Protein AF-A0A7C8DWQ7-F1 (afdb_monomer_lite)

Foldseek 3Di:
DDPVVVVVLVVQLVVCVVVVPPVSNVVSDDPPDWADDPPDDIDD

Radius of gyration: 11.67 Å; chains: 1; bounding box: 28×22×24 Å

Secondary structure (DSSP, 8-state):
--HHHHHHHHHHHHHHHHTT-HHHHHHTS-TT--B--TTSPPB-

pLDDT: mean 92.89, std 8.04, range [62.47, 98.5]

Structure (mmCIF, N/CA/C/O backbone):
data_AF-A0A7C8DWQ7-F1
#
_entry.id   AF-A0A7C8DWQ7-F1
#
loop_
_atom_site.group_PDB
_atom_site.id
_atom_site.type_symbol
_atom_site.label_atom_id
_atom_site.label_alt_id
_atom_site.label_comp_id
_atom_site.label_asym_i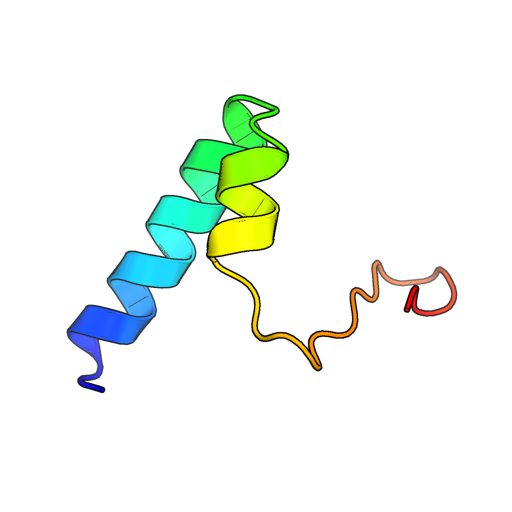d
_atom_site.label_entity_id
_atom_site.label_seq_id
_atom_site.pdbx_PDB_ins_code
_atom_site.Cartn_x
_atom_site.Cartn_y
_atom_site.Cartn_z
_atom_site.occupancy
_atom_site.B_iso_or_equiv
_atom_site.aut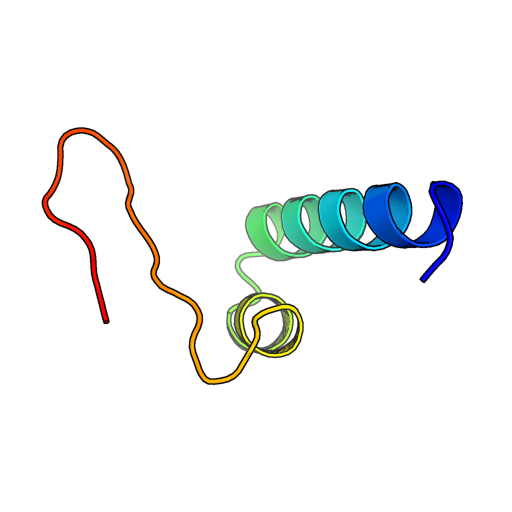h_seq_id
_atom_site.auth_comp_id
_atom_site.auth_asym_id
_atom_site.auth_atom_id
_atom_site.pdbx_PDB_model_num
ATOM 1 N N . MET A 1 1 ? -19.260 8.156 -3.406 1.00 62.47 1 MET A N 1
ATOM 2 C CA . MET A 1 1 ? -18.037 8.615 -2.704 1.00 62.47 1 MET A CA 1
ATOM 3 C C . MET A 1 1 ? -17.927 10.132 -2.836 1.00 62.47 1 MET A C 1
ATOM 5 O O . MET A 1 1 ? -18.087 10.635 -3.941 1.00 62.47 1 MET A O 1
ATOM 9 N N . THR A 1 2 ? -17.716 10.880 -1.749 1.00 81.56 2 THR A N 1
ATOM 10 C CA . THR A 1 2 ? -17.577 12.350 -1.811 1.00 81.56 2 THR A CA 1
ATOM 11 C C . THR A 1 2 ? -16.127 12.755 -2.092 1.00 81.56 2 THR A C 1
ATOM 13 O O . THR A 1 2 ? -15.200 11.981 -1.853 1.00 81.56 2 THR A O 1
ATOM 16 N N . MET A 1 3 ? -15.900 13.989 -2.558 1.00 71.31 3 MET A N 1
ATOM 17 C CA . MET A 1 3 ? -14.546 14.552 -2.707 1.00 71.31 3 MET A CA 1
ATOM 18 C C . MET A 1 3 ? -13.724 14.450 -1.417 1.00 71.31 3 MET A C 1
ATOM 20 O O . MET A 1 3 ? -12.537 14.133 -1.464 1.00 71.31 3 MET A O 1
ATOM 24 N N . GLN A 1 4 ? -14.372 14.698 -0.278 1.00 74.94 4 GLN A N 1
ATOM 25 C CA . GLN A 1 4 ? -13.760 14.595 1.040 1.00 74.94 4 GLN A CA 1
ATOM 26 C C . GLN A 1 4 ? -13.367 13.147 1.366 1.00 74.94 4 GLN A C 1
ATOM 28 O O . GLN A 1 4 ? -12.255 12.918 1.835 1.00 74.94 4 GLN A O 1
ATOM 33 N N . GLY A 1 5 ? -14.225 12.175 1.033 1.00 83.56 5 GLY A N 1
ATOM 34 C CA . GLY A 1 5 ? -13.931 10.748 1.199 1.00 83.56 5 GLY A CA 1
ATOM 35 C C . GLY A 1 5 ? -12.704 10.290 0.405 1.00 83.56 5 GLY A C 1
ATOM 36 O O . GLY A 1 5 ? -11.882 9.548 0.928 1.00 83.56 5 GLY A O 1
ATOM 37 N N . ARG A 1 6 ? -12.507 10.805 -0.818 1.00 90.81 6 ARG A N 1
ATOM 38 C CA . ARG A 1 6 ? -11.319 10.479 -1.635 1.00 90.81 6 ARG A CA 1
ATOM 39 C C . ARG A 1 6 ? -10.019 10.995 -1.020 1.00 90.81 6 ARG A C 1
ATOM 41 O O . ARG A 1 6 ? -9.033 10.272 -0.974 1.00 90.81 6 ARG A O 1
ATOM 48 N N . LYS A 1 7 ? -10.016 12.234 -0.515 1.00 94.25 7 LYS A N 1
ATOM 49 C CA . LYS A 1 7 ? -8.839 12.804 0.167 1.00 94.25 7 LYS A CA 1
ATOM 50 C C . LYS A 1 7 ? -8.513 12.064 1.468 1.00 94.25 7 LYS A C 1
ATOM 52 O O . LYS A 1 7 ? -7.347 11.998 1.837 1.00 94.25 7 LYS A O 1
ATOM 57 N N . GLY A 1 8 ? -9.530 11.548 2.163 1.00 95.69 8 GLY A N 1
ATOM 58 C CA . GLY A 1 8 ? -9.357 10.709 3.350 1.00 95.69 8 GLY A CA 1
ATOM 59 C C . GLY A 1 8 ? -8.584 9.431 3.034 1.00 95.69 8 GLY A C 1
ATOM 60 O O . GLY A 1 8 ? -7.530 9.213 3.621 1.00 9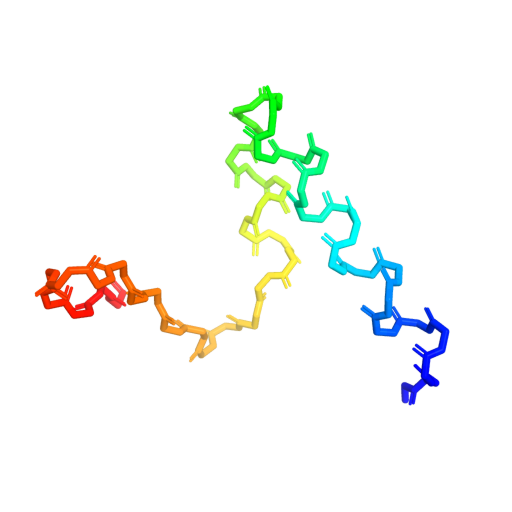5.69 8 GLY A O 1
ATOM 61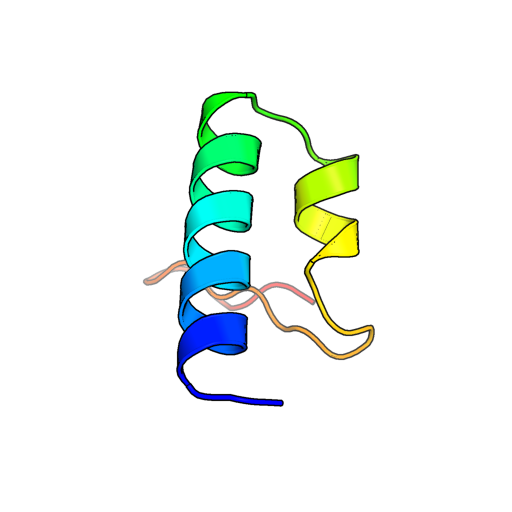 N N . ALA A 1 9 ? -9.041 8.676 2.031 1.00 94.19 9 ALA A N 1
ATOM 62 C CA . ALA A 1 9 ? -8.401 7.428 1.610 1.00 94.19 9 ALA A CA 1
ATOM 63 C C . ALA A 1 9 ? -6.921 7.614 1.225 1.00 94.19 9 ALA A C 1
ATOM 65 O O . ALA A 1 9 ? -6.072 6.834 1.641 1.00 94.19 9 ALA A O 1
ATOM 66 N N . VAL A 1 10 ? -6.585 8.692 0.502 1.00 96.44 10 VAL A N 1
ATOM 67 C CA . VAL A 1 10 ? -5.185 8.984 0.135 1.00 96.44 10 VAL A CA 1
ATOM 68 C C . VAL A 1 10 ? -4.311 9.239 1.366 1.00 96.44 10 VAL A C 1
ATOM 70 O O . VAL A 1 10 ? -3.197 8.734 1.443 1.00 96.44 10 VAL A O 1
ATOM 73 N N . ARG A 1 11 ? -4.798 10.011 2.347 1.00 97.50 11 ARG A N 1
ATOM 74 C CA . ARG A 1 11 ? -4.028 10.276 3.575 1.00 97.50 11 ARG A CA 1
ATOM 75 C C . ARG A 1 11 ? -3.839 9.020 4.410 1.00 97.50 11 ARG A C 1
ATOM 77 O O . ARG A 1 11 ? -2.774 8.829 4.987 1.00 97.50 11 ARG A O 1
ATOM 84 N N . GLU A 1 12 ? -4.865 8.183 4.469 1.00 97.69 12 GLU A N 1
ATOM 85 C CA . GLU A 1 12 ? -4.790 6.913 5.175 1.00 97.69 12 GLU A CA 1
ATOM 86 C C . GLU A 1 12 ? -3.778 5.967 4.524 1.00 97.69 12 GLU A C 1
ATOM 88 O O . GLU A 1 12 ? -2.972 5.367 5.232 1.00 97.69 12 GLU A O 1
ATOM 93 N N . PHE A 1 13 ? -3.742 5.925 3.190 1.00 97.56 13 PHE A N 1
ATOM 94 C CA . PHE A 1 13 ? -2.728 5.187 2.444 1.00 97.56 13 PHE A CA 1
ATOM 95 C C . PHE A 1 13 ? -1.309 5.675 2.766 1.00 97.56 13 PHE A C 1
ATOM 97 O O . PHE A 1 13 ? -0.450 4.866 3.104 1.00 97.56 13 PHE A O 1
ATOM 104 N N . CYS A 1 14 ? -1.064 6.991 2.731 1.00 98.12 14 CYS A N 1
ATOM 105 C CA . CYS A 1 14 ? 0.238 7.563 3.096 1.00 98.12 14 CYS A CA 1
ATOM 106 C C . CYS A 1 14 ? 0.656 7.192 4.527 1.00 98.12 14 CYS A C 1
ATOM 108 O O . CYS A 1 14 ? 1.798 6.801 4.745 1.00 98.12 14 CYS A O 1
ATOM 110 N N . SER A 1 15 ? -0.270 7.262 5.487 1.00 98.44 15 SER A N 1
ATOM 111 C CA . SER A 1 15 ? 0.010 6.886 6.876 1.00 98.44 15 SER A CA 1
ATOM 112 C C . SER A 1 15 ? 0.344 5.400 7.025 1.00 98.44 15 SER A C 1
ATOM 114 O O . SER A 1 15 ? 1.226 5.064 7.809 1.00 98.44 15 SER A O 1
ATOM 116 N N . ALA A 1 16 ? -0.353 4.511 6.310 1.00 98.38 16 ALA A N 1
ATOM 117 C CA . ALA A 1 16 ? -0.059 3.078 6.326 1.00 98.38 16 ALA A CA 1
ATOM 118 C C . ALA A 1 16 ? 1.310 2.782 5.689 1.00 98.38 16 ALA A C 1
ATOM 120 O O . ALA A 1 16 ? 2.074 1.963 6.196 1.00 98.38 16 ALA A O 1
ATOM 121 N N . TRP A 1 17 ? 1.652 3.516 4.625 1.00 97.75 17 TRP A N 1
ATOM 122 C CA . TRP A 1 17 ? 2.949 3.432 3.957 1.00 97.75 17 TRP A CA 1
ATOM 123 C C . TRP A 1 17 ? 4.115 3.799 4.879 1.00 97.75 17 TRP A C 1
ATOM 125 O O . TRP A 1 17 ? 5.097 3.065 4.947 1.00 97.75 17 TRP A O 1
ATOM 135 N N . GLU A 1 18 ? 4.002 4.898 5.630 1.00 98.31 18 GLU A N 1
ATOM 136 C CA . GLU A 1 18 ? 5.014 5.312 6.616 1.00 98.31 18 GLU A CA 1
ATOM 137 C C . GLU A 1 18 ? 5.210 4.279 7.737 1.00 98.31 18 GLU A C 1
ATOM 139 O O . GLU A 1 18 ? 6.305 4.152 8.281 1.00 98.31 18 GLU A O 1
ATOM 144 N N . G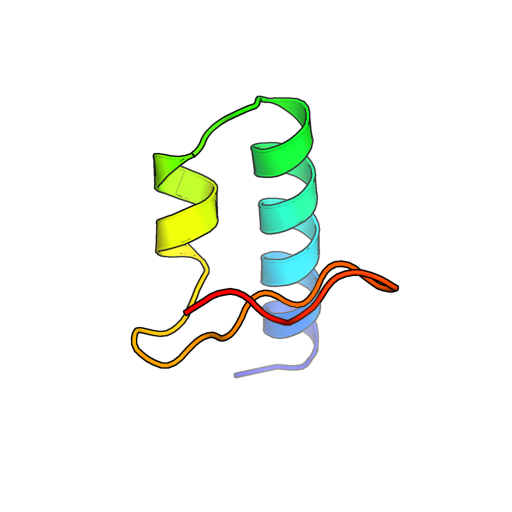LN A 1 19 ? 4.159 3.525 8.064 1.00 98.31 19 GLN A N 1
ATOM 145 C CA . GLN A 1 19 ? 4.164 2.501 9.111 1.00 98.31 19 GLN A CA 1
ATOM 146 C C . GLN A 1 19 ? 4.595 1.116 8.612 1.00 98.31 19 GLN A C 1
ATOM 148 O O . GLN A 1 19 ? 4.717 0.201 9.423 1.00 98.31 19 GLN A O 1
ATOM 153 N N . LEU A 1 20 ? 4.839 0.956 7.304 1.00 98.00 20 LEU A N 1
ATOM 154 C CA . LEU A 1 20 ? 5.074 -0.341 6.656 1.00 98.00 20 LEU A CA 1
ATOM 155 C C . LEU A 1 20 ? 3.940 -1.358 6.916 1.00 98.00 20 LEU A C 1
ATOM 157 O O . LEU A 1 20 ? 4.176 -2.565 6.963 1.00 98.00 20 LEU A O 1
ATOM 161 N N . ASP A 1 21 ? 2.706 -0.871 7.072 1.00 98.50 21 ASP A N 1
ATOM 162 C CA . ASP A 1 21 ? 1.523 -1.692 7.342 1.00 98.50 21 ASP A CA 1
ATOM 163 C C . ASP A 1 21 ? 0.932 -2.226 6.028 1.00 98.50 21 ASP A C 1
ATOM 165 O O . ASP A 1 21 ? 0.080 -1.599 5.390 1.00 98.50 21 ASP A O 1
ATOM 169 N N . LEU A 1 22 ? 1.436 -3.383 5.594 1.00 97.00 22 LEU A N 1
ATOM 170 C CA . LEU A 1 22 ? 1.046 -4.006 4.329 1.00 97.00 22 LEU A CA 1
ATOM 171 C C . LEU A 1 22 ? -0.444 -4.369 4.282 1.00 97.00 22 LEU A C 1
ATOM 173 O O . LEU A 1 22 ? -1.092 -4.134 3.262 1.00 97.00 22 LEU A O 1
ATOM 177 N N . ASP A 1 23 ? -0.997 -4.901 5.370 1.00 97.81 23 ASP A N 1
ATOM 178 C CA . ASP A 1 23 ? -2.398 -5.330 5.413 1.00 97.81 23 ASP A CA 1
ATOM 179 C C . ASP A 1 23 ? -3.329 -4.134 5.217 1.00 97.81 23 ASP A C 1
ATOM 181 O O . ASP A 1 23 ? -4.285 -4.189 4.439 1.00 97.81 23 ASP A O 1
ATOM 185 N N . LYS A 1 24 ? -3.004 -3.005 5.853 1.00 97.75 24 LYS A N 1
ATOM 186 C CA . LYS A 1 24 ? -3.768 -1.772 5.693 1.00 97.75 24 LYS A CA 1
ATOM 187 C C . LYS A 1 24 ? -3.617 -1.156 4.304 1.00 97.75 24 LYS A C 1
ATOM 189 O O . LYS A 1 24 ? -4.598 -0.662 3.752 1.00 97.75 24 LYS A O 1
ATOM 194 N N . ILE A 1 25 ? -2.418 -1.197 3.723 1.00 97.25 25 ILE A N 1
ATOM 195 C CA . ILE A 1 25 ? -2.170 -0.764 2.338 1.00 97.25 25 ILE A CA 1
ATOM 196 C C . ILE A 1 25 ? -3.061 -1.550 1.369 1.00 97.25 25 ILE A C 1
ATOM 198 O O . ILE A 1 25 ? -3.729 -0.943 0.532 1.00 97.25 25 ILE A O 1
ATOM 202 N N . LEU A 1 26 ? -3.103 -2.879 1.498 1.00 95.50 26 LEU A N 1
ATOM 203 C CA . LEU A 1 26 ? -3.896 -3.749 0.627 1.00 95.50 26 LEU A CA 1
ATOM 204 C C . LEU A 1 26 ? -5.403 -3.581 0.856 1.00 95.50 26 LEU A C 1
ATOM 206 O O . LEU A 1 26 ? -6.160 -3.566 -0.109 1.00 95.50 26 LEU A O 1
ATOM 210 N N . ALA A 1 27 ? -5.846 -3.361 2.097 1.00 96.06 27 ALA A N 1
ATOM 211 C CA . ALA A 1 27 ? -7.257 -3.111 2.410 1.00 96.06 27 ALA A CA 1
ATOM 212 C C . ALA A 1 27 ? -7.812 -1.806 1.801 1.00 96.06 27 ALA A C 1
ATOM 214 O O . ALA A 1 27 ? -9.026 -1.650 1.668 1.00 96.06 27 ALA A O 1
ATOM 215 N N . LEU A 1 28 ? -6.940 -0.858 1.439 1.00 95.50 28 LEU A N 1
ATOM 216 C CA . LEU A 1 28 ? -7.314 0.394 0.769 1.00 95.50 28 LEU A CA 1
ATOM 217 C C . LEU A 1 28 ? -7.385 0.263 -0.762 1.00 95.50 28 LEU A C 1
ATOM 219 O O . LEU A 1 28 ? -7.806 1.212 -1.430 1.00 95.50 28 LEU A O 1
ATOM 223 N N . MET A 1 29 ? -6.965 -0.875 -1.316 1.00 94.06 29 MET A N 1
ATOM 224 C CA . MET A 1 29 ? -6.967 -1.154 -2.751 1.00 94.06 29 MET A CA 1
ATOM 225 C C . MET A 1 29 ? -8.238 -1.898 -3.163 1.00 94.06 29 MET A C 1
ATOM 227 O O . MET A 1 29 ? -8.813 -2.661 -2.389 1.00 94.06 29 MET A O 1
ATOM 231 N N . SER A 1 30 ? -8.688 -1.679 -4.399 1.00 94.31 30 SER A N 1
ATOM 232 C CA . SER A 1 30 ? -9.705 -2.542 -4.999 1.00 94.31 30 SER A CA 1
ATOM 233 C C . SER A 1 30 ? -9.103 -3.899 -5.369 1.00 94.31 30 SER A C 1
ATOM 235 O O . SER A 1 30 ? -7.896 -4.019 -5.574 1.00 94.31 30 SER A O 1
ATOM 237 N N . GLU A 1 31 ? -9.951 -4.921 -5.498 1.00 94.00 31 GLU A N 1
ATOM 238 C CA . GLU A 1 31 ? -9.527 -6.268 -5.915 1.00 94.00 31 GLU A CA 1
ATOM 239 C C . GLU A 1 31 ? -8.867 -6.287 -7.307 1.00 94.00 31 GLU A C 1
ATOM 241 O O . GLU A 1 31 ? -8.093 -7.187 -7.614 1.00 94.00 31 GLU A O 1
ATOM 246 N N . ASP A 1 32 ? -9.155 -5.288 -8.145 1.00 95.19 32 ASP A N 1
ATOM 247 C CA . ASP A 1 32 ? -8.606 -5.105 -9.490 1.00 95.19 32 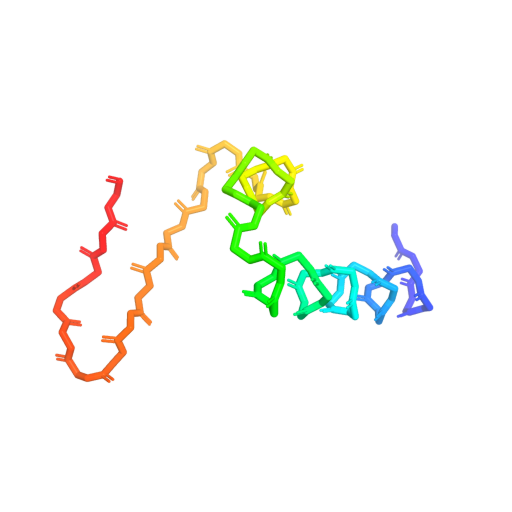ASP A CA 1
ATOM 248 C C . ASP A 1 32 ? -7.503 -4.029 -9.571 1.00 95.19 32 ASP A C 1
ATOM 250 O O . ASP A 1 32 ? -7.155 -3.571 -10.664 1.00 95.19 32 ASP A O 1
ATOM 254 N N . ALA A 1 33 ? -6.949 -3.599 -8.432 1.00 94.31 33 ALA A N 1
ATOM 255 C CA . ALA A 1 33 ? -5.903 -2.584 -8.396 1.00 94.31 33 ALA A CA 1
ATOM 256 C C . ALA A 1 33 ? -4.605 -3.061 -9.074 1.00 94.31 33 ALA A C 1
ATOM 258 O O . ALA A 1 33 ? -4.166 -4.195 -8.912 1.00 94.31 33 ALA A O 1
ATOM 259 N N . VAL A 1 34 ? -3.945 -2.149 -9.795 1.00 94.75 34 VAL A N 1
ATOM 260 C CA . VAL A 1 34 ? -2.633 -2.379 -10.419 1.00 94.75 34 VAL A CA 1
ATOM 261 C C . VAL A 1 34 ? -1.634 -1.400 -9.823 1.00 94.75 34 VAL A C 1
ATOM 263 O O . VAL A 1 34 ? -1.824 -0.184 -9.904 1.00 94.75 34 VAL A O 1
ATOM 266 N N . TYR A 1 35 ? -0.545 -1.916 -9.257 1.00 93.88 35 TYR A N 1
ATOM 267 C CA . TYR A 1 35 ? 0.523 -1.079 -8.721 1.00 93.88 35 TYR A CA 1
ATOM 268 C C . TYR A 1 35 ? 1.604 -0.854 -9.775 1.00 93.88 35 TYR A C 1
ATOM 270 O O . TYR A 1 35 ? 2.235 -1.793 -10.249 1.00 93.88 35 TYR A O 1
ATOM 278 N N . HIS A 1 36 ? 1.850 0.404 -10.135 1.00 95.62 36 HIS A N 1
ATOM 279 C CA . HIS A 1 36 ? 2.859 0.763 -11.126 1.00 95.62 36 HIS A CA 1
ATOM 280 C C . HIS A 1 36 ? 3.824 1.795 -10.552 1.00 95.62 36 HIS A C 1
ATOM 282 O O . HIS A 1 36 ? 3.549 2.995 -10.547 1.00 95.62 36 HIS A O 1
ATOM 288 N N . ASN A 1 37 ? 4.965 1.316 -10.058 1.00 93.81 37 ASN A N 1
ATOM 289 C CA . ASN A 1 37 ? 6.028 2.188 -9.582 1.00 93.81 37 ASN A CA 1
ATOM 290 C C . ASN A 1 37 ? 6.973 2.547 -10.731 1.00 93.81 37 ASN A C 1
ATOM 292 O O . ASN A 1 37 ? 7.869 1.778 -11.077 1.00 93.81 37 ASN A O 1
ATOM 296 N N . MET A 1 38 ? 6.759 3.709 -11.341 1.00 94.44 38 MET A N 1
ATOM 297 C CA . MET A 1 38 ? 7.550 4.150 -12.489 1.00 94.44 38 MET A CA 1
ATOM 298 C C . MET A 1 38 ? 9.035 4.333 -12.120 1.00 94.44 38 MET A C 1
ATOM 300 O O . MET A 1 38 ? 9.332 4.918 -11.078 1.00 94.44 38 MET A O 1
ATOM 304 N N . PRO A 1 39 ? 9.982 3.911 -12.984 1.00 95.44 39 PRO A N 1
ATOM 305 C CA . PRO A 1 39 ? 9.786 3.420 -14.354 1.00 95.44 39 PRO A CA 1
ATOM 306 C C . PRO A 1 39 ? 9.696 1.885 -14.481 1.00 95.44 39 PRO A C 1
ATOM 308 O O . PRO A 1 39 ? 9.842 1.365 -15.586 1.00 95.44 39 PRO A O 1
ATOM 311 N N . LEU A 1 40 ? 9.522 1.146 -13.382 1.00 96.31 40 LEU A N 1
ATOM 312 C CA . LEU A 1 40 ? 9.404 -0.315 -13.426 1.00 96.31 40 LEU A CA 1
ATOM 313 C C . LEU A 1 40 ? 8.102 -0.731 -14.106 1.00 96.31 40 LEU A C 1
ATOM 315 O O . LEU A 1 40 ? 7.137 0.020 -14.095 1.00 96.31 40 LEU A O 1
ATOM 319 N N . ALA A 1 41 ? 8.057 -1.948 -14.650 1.00 95.44 41 ALA A N 1
ATOM 320 C CA . ALA A 1 41 ? 6.815 -2.522 -15.155 1.00 95.44 41 ALA A CA 1
ATOM 321 C C . ALA A 1 41 ? 5.762 -2.656 -14.029 1.00 95.44 41 ALA A C 1
ATOM 323 O O . ALA A 1 41 ? 6.128 -2.857 -12.867 1.00 95.44 41 ALA A O 1
ATOM 324 N N . PRO A 1 42 ? 4.461 -2.568 -14.353 1.00 94.81 42 PRO A N 1
ATOM 325 C CA . PRO A 1 42 ? 3.397 -2.704 -13.367 1.00 94.81 42 PRO A CA 1
ATOM 326 C C . PRO A 1 42 ? 3.355 -4.112 -12.761 1.00 94.81 42 PRO A C 1
ATOM 328 O O . PRO A 1 42 ? 3.571 -5.108 -13.453 1.00 94.81 42 PRO A O 1
ATOM 331 N N . LEU A 1 43 ? 3.020 -4.174 -11.475 1.00 87.50 43 LEU A N 1
ATOM 332 C CA . LEU A 1 43 ? 2.736 -5.394 -10.729 1.00 87.50 43 LEU A CA 1
ATOM 333 C C . LEU A 1 43 ? 1.223 -5.650 -10.706 1.00 87.50 43 LEU A C 1
ATOM 335 O O . LEU A 1 43 ? 0.426 -4.707 -10.664 1.00 87.50 43 LEU A O 1
ATOM 339 N N . LYS A 1 44 ? 0.859 -6.932 -10.748 1.00 72.81 44 LYS A N 1
ATOM 340 C CA . LYS A 1 44 ? -0.507 -7.444 -10.616 1.00 72.81 44 LYS A CA 1
ATOM 341 C C . LYS A 1 44 ? -0.600 -8.315 -9.378 1.00 72.81 44 LYS A C 1
ATOM 343 O O . LYS A 1 44 ? 0.407 -9.009 -9.109 1.00 72.81 44 LYS A O 1
#

Sequence (44 aa):
MTMQGRKGAVREFCSAWEQLDLDKILALMSEDAVYHNMPLAPLK